Protein AF-A0A8C6VNJ4-F1 (afdb_monomer_lite)

Secondary structure (DSSP, 8-state):
---BSS-SS-GGGG--TT-GGG-HHHHHHHHHHHHHHHHHHHHHHHHHHHHHHHH-TT---S---PPTTHHHHHHHHHHHHHHHHHHHHHHHHHHTTSSS-BGGGTHHHHHHHHHHHHHHHHHHHHHHHT-GGG--

Foldseek 3Di:
DDADQAWDPDPCLPPQVVHQVPNVSSVLVVLLVVLVVLCVVLVVVVVVLVVVCVVCVPPQPPDQDDDPCNVVVVVVLVVLLVVLVVQQVQLVVVQVVDPTGHNSSNVSSVSSNVSSVSLVVSVVSCRSVVPCVPDD

Radius of gyration: 19.51 Å; chains: 1; bounding box: 45×27×60 Å

pLDDT: mean 84.68, std 11.84, range [48.06, 97.62]

Structure (mmCIF, N/CA/C/O backbone):
data_AF-A0A8C6VNJ4-F1
#
_entry.id   AF-A0A8C6VNJ4-F1
#
loop_
_atom_site.group_PDB
_atom_site.id
_atom_site.type_symbol
_atom_site.label_atom_id
_atom_site.label_alt_id
_atom_site.label_comp_id
_atom_site.label_asym_id
_atom_site.label_entity_id
_atom_site.label_seq_id
_atom_site.pdbx_PDB_ins_code
_atom_site.Cartn_x
_atom_site.Cartn_y
_atom_site.Cartn_z
_atom_site.occupancy
_atom_site.B_iso_or_equiv
_atom_site.auth_seq_id
_atom_site.auth_comp_id
_atom_site.auth_asym_id
_atom_site.auth_atom_id
_atom_site.pdbx_PDB_model_num
ATOM 1 N N . MET A 1 1 ? 25.747 0.127 -10.208 1.00 61.53 1 MET A N 1
ATOM 2 C CA . MET A 1 1 ? 24.495 0.385 -10.958 1.00 61.53 1 MET A CA 1
ATOM 3 C C . MET A 1 1 ? 23.620 1.290 -10.106 1.00 61.53 1 MET A C 1
ATOM 5 O O . MET A 1 1 ? 23.588 1.079 -8.900 1.00 61.53 1 MET A O 1
ATOM 9 N N . LYS A 1 2 ? 22.990 2.321 -10.681 1.00 77.56 2 LYS A N 1
ATOM 10 C CA . LYS A 1 2 ? 22.077 3.197 -9.929 1.00 77.56 2 LYS A CA 1
ATOM 11 C C . LYS A 1 2 ? 20.738 2.486 -9.736 1.00 77.56 2 LYS A C 1
ATOM 13 O O . LYS A 1 2 ? 20.255 1.840 -10.659 1.00 77.56 2 LYS A O 1
ATOM 18 N N . ILE A 1 3 ? 20.175 2.601 -8.539 1.00 82.88 3 ILE A N 1
ATOM 19 C CA . ILE A 1 3 ? 18.827 2.125 -8.232 1.00 82.88 3 ILE A CA 1
ATOM 20 C C . ILE A 1 3 ? 17.848 3.156 -8.803 1.00 82.88 3 ILE A C 1
ATOM 22 O O . ILE A 1 3 ? 17.943 4.335 -8.464 1.00 82.88 3 ILE A O 1
ATOM 26 N N . ALA A 1 4 ? 16.951 2.722 -9.685 1.00 88.25 4 ALA A N 1
ATOM 27 C CA . ALA A 1 4 ? 15.960 3.571 -10.337 1.00 88.25 4 ALA A CA 1
ATOM 28 C C . ALA A 1 4 ? 14.561 2.974 -10.157 1.00 88.25 4 ALA A C 1
ATOM 30 O O . ALA A 1 4 ? 14.396 1.755 -10.142 1.00 88.25 4 ALA A O 1
ATOM 31 N N . PHE A 1 5 ? 13.555 3.836 -10.005 1.00 89.69 5 PHE A N 1
ATOM 32 C CA . PHE A 1 5 ? 12.180 3.390 -9.777 1.00 89.69 5 PHE A CA 1
ATOM 33 C C . PHE A 1 5 ? 11.586 2.704 -11.019 1.00 89.69 5 PHE A C 1
ATOM 35 O O . PHE A 1 5 ? 11.099 1.581 -10.919 1.00 89.69 5 PHE A O 1
ATOM 42 N N . CYS A 1 6 ? 11.735 3.334 -12.189 1.00 89.62 6 CYS A N 1
ATOM 43 C CA . CYS A 1 6 ? 11.243 2.840 -13.480 1.00 89.62 6 CYS A CA 1
ATOM 44 C C . CYS A 1 6 ? 12.286 2.045 -14.282 1.00 89.62 6 CYS A C 1
ATOM 46 O O . CYS A 1 6 ? 12.057 1.768 -15.455 1.00 89.62 6 CYS A O 1
ATOM 48 N N . GLY A 1 7 ? 13.445 1.729 -13.695 1.00 86.44 7 GLY A N 1
ATOM 49 C CA . GLY A 1 7 ? 14.601 1.230 -14.444 1.00 86.44 7 GLY A CA 1
ATOM 50 C C . GLY A 1 7 ? 15.465 2.340 -15.052 1.00 86.44 7 GLY A C 1
ATOM 51 O O . GLY A 1 7 ? 15.137 3.525 -14.996 1.00 86.44 7 GLY A O 1
ATOM 52 N N . ASN A 1 8 ? 16.631 1.951 -15.571 1.00 84.69 8 ASN A N 1
ATOM 53 C CA . ASN A 1 8 ? 17.606 2.854 -16.210 1.00 84.69 8 ASN A CA 1
ATOM 54 C C . ASN A 1 8 ? 18.049 2.326 -17.589 1.00 84.69 8 ASN A C 1
ATOM 56 O O . ASN A 1 8 ? 19.072 2.737 -18.132 1.00 84.69 8 ASN A O 1
ATOM 60 N N . ASP A 1 9 ? 17.307 1.364 -18.118 1.00 81.19 9 ASP A N 1
ATOM 61 C CA . ASP A 1 9 ? 17.463 0.756 -19.434 1.00 81.19 9 ASP A CA 1
ATOM 62 C C . ASP A 1 9 ? 16.841 1.618 -20.539 1.00 81.19 9 ASP A C 1
ATOM 64 O O . ASP A 1 9 ? 17.393 1.700 -21.635 1.00 81.19 9 ASP A O 1
ATOM 68 N N . ASN A 1 10 ? 15.743 2.316 -20.240 1.00 78.06 10 ASN A N 1
ATOM 69 C CA . ASN A 1 10 ? 15.078 3.204 -21.183 1.00 78.06 10 ASN A CA 1
ATOM 70 C C . ASN A 1 10 ? 14.870 4.618 -20.610 1.00 78.06 10 ASN A C 1
ATOM 72 O O . ASN A 1 10 ? 14.111 4.820 -19.665 1.00 78.06 10 ASN A O 1
ATOM 76 N N . ILE A 1 11 ? 15.497 5.627 -21.229 1.00 74.69 11 ILE A N 1
ATOM 77 C CA . ILE A 1 11 ? 15.370 7.043 -20.830 1.00 74.69 11 ILE A CA 1
ATOM 78 C C . ILE A 1 11 ? 13.917 7.531 -20.981 1.00 74.69 11 ILE A C 1
ATOM 80 O O . ILE A 1 11 ? 13.472 8.399 -20.229 1.00 74.69 11 ILE A O 1
ATOM 84 N N . SER A 1 12 ? 13.142 6.944 -21.902 1.00 77.62 12 SER A N 1
ATOM 85 C CA . SER A 1 12 ? 11.741 7.320 -22.104 1.00 77.62 12 SER A CA 1
ATOM 86 C C . SER A 1 12 ? 10.802 6.812 -21.006 1.00 77.62 12 SER A C 1
ATOM 88 O O . SER A 1 12 ? 9.654 7.243 -20.978 1.00 77.62 12 SER A O 1
ATOM 90 N N . ALA A 1 13 ? 11.256 5.947 -20.088 1.00 78.31 13 ALA A N 1
ATOM 91 C CA . ALA A 1 13 ? 10.426 5.433 -18.993 1.00 78.31 13 ALA A CA 1
ATOM 92 C C . ALA A 1 13 ? 9.924 6.549 -18.058 1.00 78.31 13 ALA A C 1
ATOM 94 O O . ALA A 1 13 ? 8.844 6.442 -17.485 1.00 78.31 13 ALA A O 1
ATOM 95 N N . TYR A 1 14 ? 10.673 7.652 -17.958 1.00 83.19 14 TYR A N 1
ATOM 96 C CA . TYR A 1 14 ? 10.293 8.844 -17.194 1.00 83.19 14 TYR A CA 1
ATOM 97 C C . TYR A 1 14 ? 9.623 9.934 -18.043 1.00 83.19 14 TYR A C 1
ATOM 99 O O . TYR A 1 14 ? 9.219 10.966 -17.507 1.00 83.19 14 TYR A O 1
ATOM 107 N N . ASN A 1 15 ? 9.507 9.738 -19.360 1.00 84.56 15 ASN A N 1
ATOM 108 C CA . ASN A 1 15 ? 8.856 10.708 -20.229 1.00 84.56 15 ASN A CA 1
ATOM 109 C C . ASN A 1 15 ? 7.327 10.603 -20.092 1.00 84.56 15 ASN A C 1
ATOM 111 O O . ASN A 1 15 ? 6.753 9.513 -20.090 1.00 84.56 15 ASN A O 1
ATOM 115 N N . MET A 1 16 ? 6.670 11.756 -19.979 1.00 81.19 16 MET A N 1
ATOM 116 C CA . MET A 1 16 ? 5.221 11.889 -19.784 1.00 81.19 16 MET A CA 1
ATOM 117 C C . MET A 1 16 ? 4.532 12.572 -20.977 1.00 81.19 16 MET A C 1
ATOM 119 O O . MET A 1 16 ? 3.368 12.957 -20.874 1.00 81.19 16 MET A O 1
ATOM 123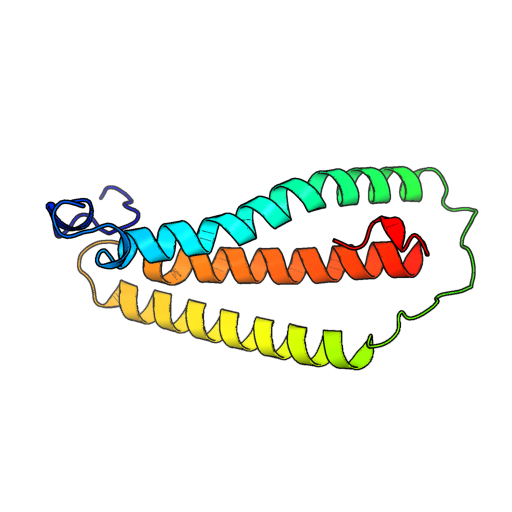 N N . SER A 1 17 ? 5.232 12.733 -22.107 1.00 81.62 17 SER A N 1
ATOM 124 C CA . SER A 1 17 ? 4.720 13.428 -23.297 1.00 81.62 17 SER A CA 1
ATOM 125 C C . SER A 1 17 ? 3.440 12.814 -23.870 1.00 81.62 17 SER A C 1
ATOM 127 O O . SER A 1 17 ? 2.593 13.543 -24.376 1.00 81.62 17 SER A O 1
ATOM 129 N N . ASP A 1 18 ? 3.265 11.497 -23.737 1.00 77.69 18 ASP A N 1
ATOM 130 C CA . ASP A 1 18 ? 2.144 10.760 -24.339 1.00 77.69 18 ASP A CA 1
ATOM 131 C C . ASP A 1 18 ? 0.928 10.621 -23.405 1.00 77.69 18 ASP A C 1
ATOM 133 O O . ASP A 1 18 ? -0.045 9.935 -23.736 1.00 77.69 18 ASP A O 1
ATOM 137 N N . GLY A 1 19 ? 0.964 11.289 -22.246 1.00 79.19 19 GLY A N 1
ATOM 138 C CA . GLY A 1 19 ? -0.112 11.324 -21.259 1.00 79.19 19 GLY A CA 1
ATOM 139 C C . GLY A 1 19 ? 0.212 10.579 -19.961 1.00 79.19 19 GLY A C 1
ATOM 140 O O . GLY A 1 19 ? 0.880 9.548 -19.944 1.00 79.19 19 GLY A O 1
ATOM 141 N N . LEU A 1 20 ? -0.320 11.104 -18.855 1.00 79.50 20 LEU A N 1
ATOM 142 C CA . LEU A 1 20 ? 0.041 10.705 -17.492 1.00 79.50 20 LEU A CA 1
ATOM 143 C C . LEU A 1 20 ? -0.358 9.257 -17.144 1.00 79.50 20 LEU A C 1
ATOM 145 O O . LEU A 1 20 ? 0.429 8.514 -16.574 1.00 79.50 20 LEU A O 1
ATOM 149 N N . VAL A 1 21 ? -1.568 8.839 -17.532 1.00 79.81 21 VAL A N 1
ATOM 150 C CA . VAL A 1 21 ? -2.121 7.499 -17.228 1.00 79.81 21 VAL A CA 1
ATOM 151 C C . VAL A 1 21 ? -1.566 6.417 -18.163 1.00 79.81 21 VAL A C 1
ATOM 153 O O . VAL A 1 21 ? -1.665 5.230 -17.878 1.00 79.81 21 VAL A O 1
ATOM 156 N N . ARG A 1 22 ? -0.963 6.812 -19.292 1.00 84.75 22 ARG A N 1
ATOM 157 C CA . ARG A 1 22 ? -0.357 5.876 -20.249 1.00 84.75 22 ARG A CA 1
ATOM 158 C C . ARG A 1 22 ? 1.027 5.400 -19.818 1.00 84.75 22 ARG A C 1
ATOM 160 O O . ARG A 1 22 ? 1.487 4.371 -20.304 1.00 84.75 22 ARG A O 1
ATOM 167 N N . ASN A 1 23 ? 1.680 6.125 -18.911 1.00 88.25 23 ASN A N 1
ATOM 168 C CA . ASN A 1 23 ? 2.951 5.710 -18.343 1.00 88.25 23 ASN A CA 1
ATOM 169 C C . ASN A 1 23 ? 2.697 4.754 -17.164 1.00 88.25 23 ASN A C 1
ATOM 171 O O . ASN A 1 23 ? 2.293 5.182 -16.083 1.00 88.25 23 ASN A O 1
ATOM 175 N N . VAL A 1 24 ? 2.940 3.459 -17.387 1.00 87.75 24 VAL A N 1
ATOM 176 C CA . VAL A 1 24 ? 2.720 2.399 -16.384 1.00 87.75 24 VAL A CA 1
ATOM 177 C C . VAL A 1 24 ? 3.524 2.668 -15.111 1.00 87.75 24 VAL A C 1
ATOM 179 O O . VAL A 1 24 ? 2.977 2.591 -14.018 1.00 87.75 24 VAL A O 1
ATOM 182 N N . CYS A 1 25 ? 4.778 3.115 -15.238 1.00 90.12 25 CYS A N 1
ATOM 183 C CA . CYS A 1 25 ? 5.596 3.422 -14.069 1.00 90.12 25 CYS A CA 1
ATOM 184 C C . CYS A 1 25 ? 5.037 4.570 -13.227 1.00 90.12 25 CYS A C 1
ATOM 186 O O . CYS A 1 25 ? 5.105 4.545 -11.997 1.00 90.12 25 CYS A O 1
ATOM 188 N N . PHE A 1 26 ? 4.449 5.576 -13.871 1.00 90.81 26 PHE A N 1
ATOM 189 C CA . PHE A 1 26 ? 3.778 6.640 -13.142 1.00 90.81 26 PHE A CA 1
ATOM 190 C C . PHE A 1 26 ? 2.519 6.139 -12.421 1.00 90.81 26 PHE A C 1
ATOM 192 O O . PHE A 1 26 ? 2.262 6.544 -11.288 1.00 90.81 26 PHE A O 1
ATOM 199 N N . LEU A 1 27 ? 1.753 5.237 -13.039 1.00 91.06 27 LEU A N 1
ATOM 200 C CA . LEU A 1 27 ? 0.583 4.630 -12.405 1.00 91.06 27 LEU A CA 1
ATOM 201 C C . LEU A 1 27 ? 0.969 3.815 -11.159 1.00 91.06 27 LEU A C 1
ATOM 203 O O . LEU A 1 27 ? 0.319 3.934 -10.122 1.00 91.06 27 LEU A O 1
ATOM 207 N N . ASP A 1 28 ? 2.073 3.075 -11.221 1.00 91.94 28 ASP A N 1
ATOM 208 C CA . ASP A 1 28 ? 2.603 2.329 -10.074 1.00 91.94 28 ASP A CA 1
ATOM 209 C C . ASP A 1 28 ? 3.101 3.262 -8.961 1.00 91.94 28 ASP A C 1
ATOM 211 O O . ASP A 1 28 ? 2.905 2.995 -7.772 1.00 91.94 28 ASP A O 1
ATOM 215 N N . ALA A 1 29 ? 3.687 4.407 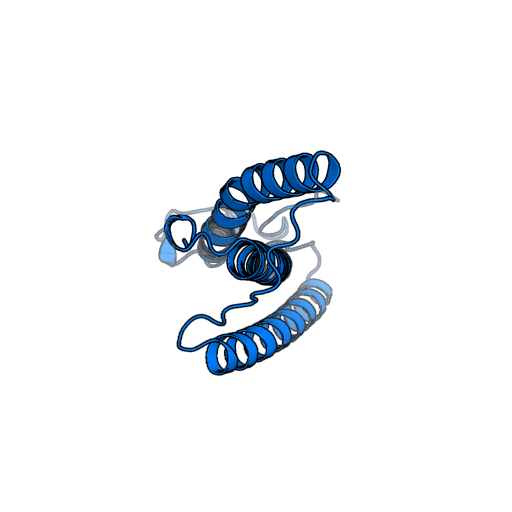-9.329 1.00 91.62 29 ALA A N 1
ATOM 216 C CA . ALA A 1 29 ? 4.029 5.453 -8.370 1.00 91.62 29 ALA A CA 1
ATOM 217 C C . ALA A 1 29 ? 2.779 6.035 -7.692 1.00 91.62 29 ALA A C 1
ATOM 219 O O . ALA A 1 29 ? 2.803 6.294 -6.490 1.00 91.62 29 ALA A O 1
ATOM 220 N N . LEU A 1 30 ? 1.678 6.214 -8.430 1.00 92.50 30 LEU A N 1
ATOM 221 C CA . LEU A 1 30 ? 0.404 6.647 -7.853 1.00 92.50 30 LEU A CA 1
ATOM 222 C C . LEU A 1 30 ? -0.190 5.595 -6.912 1.00 92.50 30 LEU A C 1
ATOM 224 O O . LEU A 1 30 ? -0.716 5.969 -5.866 1.00 92.50 30 LEU A O 1
ATOM 228 N N . ASN A 1 31 ? -0.073 4.304 -7.235 1.00 92.44 31 ASN A N 1
ATOM 229 C CA . ASN A 1 31 ? -0.560 3.220 -6.376 1.00 92.44 31 ASN A CA 1
ATOM 230 C C . ASN A 1 31 ? 0.165 3.180 -5.017 1.00 92.44 31 ASN A C 1
ATOM 232 O O . ASN A 1 31 ? -0.416 2.849 -3.988 1.00 92.44 31 ASN A O 1
ATOM 236 N N . LEU A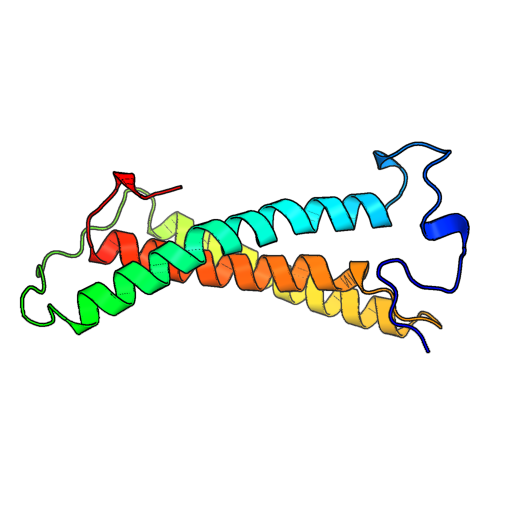 1 32 ? 1.429 3.603 -4.979 1.00 93.62 32 LEU A N 1
ATOM 237 C CA . LEU A 1 32 ? 2.197 3.708 -3.741 1.00 93.62 32 LEU A CA 1
ATOM 238 C C . LEU A 1 32 ? 1.667 4.798 -2.782 1.00 93.62 32 LEU A C 1
ATOM 240 O O . LEU A 1 32 ? 1.751 4.643 -1.560 1.00 93.62 32 LEU A O 1
ATOM 244 N N . VAL A 1 33 ? 1.114 5.896 -3.312 1.00 94.75 33 VAL A N 1
ATOM 245 C CA . VAL A 1 33 ? 0.676 7.073 -2.534 1.00 94.75 33 VAL A CA 1
ATOM 246 C C . VAL A 1 33 ? -0.325 6.740 -1.415 1.00 94.75 33 VAL A C 1
ATOM 248 O O . VAL A 1 33 ? -0.047 7.115 -0.272 1.00 94.75 33 VAL A O 1
ATOM 251 N N . PRO A 1 34 ? -1.462 6.054 -1.660 1.00 94.00 34 PRO A N 1
ATOM 252 C CA . PRO A 1 34 ? -2.441 5.772 -0.609 1.00 94.00 34 PRO A CA 1
ATOM 253 C C . PRO A 1 34 ? -1.876 4.899 0.519 1.00 94.00 34 PRO A C 1
ATOM 255 O O . PRO A 1 34 ? -2.194 5.128 1.686 1.00 94.00 34 PRO A O 1
ATOM 258 N N . HIS A 1 35 ? -1.001 3.940 0.204 1.00 94.31 35 HIS A N 1
ATOM 259 C CA . HIS A 1 35 ? -0.380 3.074 1.210 1.00 94.31 35 HIS A CA 1
ATOM 260 C C . HIS A 1 35 ? 0.559 3.856 2.127 1.00 94.31 35 HIS A C 1
ATOM 262 O O . HIS A 1 35 ? 0.486 3.736 3.350 1.00 94.31 35 HIS A O 1
ATOM 268 N N . VAL A 1 36 ? 1.401 4.709 1.542 1.00 93.75 36 VAL A N 1
ATOM 269 C CA . VAL A 1 36 ? 2.297 5.588 2.299 1.00 93.75 36 VAL A CA 1
ATOM 270 C C . VAL A 1 36 ? 1.492 6.564 3.157 1.00 93.75 36 VAL A C 1
ATOM 272 O O . VAL A 1 36 ? 1.793 6.734 4.336 1.00 93.75 36 VAL A O 1
ATOM 275 N N . PHE A 1 37 ? 0.436 7.158 2.604 1.00 93.88 37 PHE A N 1
ATOM 276 C CA . PHE A 1 37 ? -0.440 8.073 3.331 1.00 93.88 37 PHE A CA 1
ATOM 277 C C . PHE A 1 37 ? -1.103 7.410 4.549 1.00 93.88 37 PHE A C 1
ATOM 279 O O . PHE A 1 37 ? -1.064 7.965 5.648 1.00 93.88 37 PHE A O 1
ATOM 286 N N . LEU A 1 38 ? -1.640 6.194 4.385 1.00 92.06 38 LEU A N 1
ATOM 287 C CA . LEU A 1 38 ? -2.213 5.417 5.486 1.00 92.06 38 LEU A CA 1
ATOM 288 C C . LEU A 1 38 ? -1.174 5.156 6.579 1.00 92.06 38 LEU A C 1
ATOM 290 O O . LEU A 1 38 ? -1.463 5.352 7.762 1.00 92.06 38 LEU A O 1
ATOM 294 N N . LEU A 1 39 ? 0.042 4.754 6.204 1.00 91.94 39 LEU A N 1
ATOM 295 C CA . LEU A 1 39 ? 1.127 4.532 7.159 1.00 91.94 39 LEU A CA 1
ATOM 296 C C . LEU A 1 39 ? 1.463 5.812 7.929 1.00 91.94 39 LEU A C 1
ATOM 298 O O . LEU A 1 39 ? 1.530 5.783 9.155 1.00 91.94 39 LEU A O 1
ATOM 302 N N . PHE A 1 40 ? 1.592 6.950 7.247 1.00 93.06 40 PHE A N 1
ATOM 303 C CA . PHE A 1 40 ? 1.903 8.225 7.899 1.00 93.06 40 PHE A CA 1
ATOM 304 C C . PHE A 1 40 ? 0.838 8.678 8.899 1.00 93.06 40 PHE A C 1
ATOM 306 O O . PHE A 1 40 ? 1.187 9.272 9.917 1.00 93.06 40 PHE A O 1
ATOM 313 N N . ILE A 1 41 ? -0.442 8.400 8.646 1.00 91.50 41 ILE A N 1
ATOM 314 C CA . ILE A 1 41 ? -1.523 8.772 9.568 1.00 91.50 41 ILE A CA 1
ATOM 315 C C . ILE A 1 41 ? -1.636 7.788 10.732 1.00 91.50 41 ILE A C 1
ATOM 317 O O . ILE A 1 41 ? -1.830 8.194 11.878 1.00 91.50 41 ILE A O 1
ATOM 321 N N . THR A 1 42 ? -1.514 6.490 10.462 1.00 89.25 42 THR A N 1
ATOM 322 C CA . THR A 1 42 ? -1.703 5.447 11.481 1.00 89.25 42 THR A CA 1
ATOM 323 C C . THR A 1 42 ? -0.519 5.339 12.440 1.00 89.25 42 THR A C 1
ATOM 325 O O . THR A 1 42 ? -0.717 5.041 13.618 1.00 89.25 42 THR A O 1
ATOM 328 N N . PHE A 1 43 ? 0.704 5.628 11.984 1.00 88.50 43 PHE A N 1
ATOM 329 C CA . PHE A 1 43 ? 1.918 5.468 12.785 1.00 88.50 43 PHE A CA 1
ATOM 330 C C . PHE A 1 43 ? 1.929 6.359 14.044 1.00 88.50 43 PHE A C 1
ATOM 332 O O . PHE A 1 43 ? 2.066 5.809 15.137 1.00 88.50 43 PHE A O 1
ATOM 339 N N . PRO A 1 44 ? 1.677 7.685 13.986 1.00 87.88 44 PRO A N 1
ATOM 340 C CA . PRO A 1 44 ? 1.580 8.510 15.194 1.00 87.88 44 PRO A CA 1
ATOM 341 C C . PRO A 1 44 ? 0.506 8.020 16.173 1.00 87.88 44 PRO A C 1
ATOM 343 O O . PRO A 1 44 ? 0.725 8.024 17.383 1.00 87.88 44 PRO A O 1
ATOM 346 N N . ILE A 1 45 ? -0.638 7.555 15.661 1.00 85.62 45 ILE A N 1
ATOM 347 C CA . ILE A 1 45 ? -1.751 7.081 16.491 1.00 85.62 45 ILE A CA 1
ATOM 348 C C . ILE A 1 45 ? -1.362 5.809 17.249 1.00 85.62 45 ILE A C 1
ATOM 350 O O . ILE A 1 45 ? -1.608 5.710 18.451 1.00 85.62 45 ILE A O 1
ATOM 354 N N . LEU A 1 46 ? -0.715 4.858 16.571 1.00 85.62 46 LEU A N 1
ATOM 355 C CA . LEU A 1 46 ? -0.223 3.627 17.189 1.00 85.62 46 LEU A CA 1
ATOM 356 C C . LEU A 1 46 ? 0.832 3.913 18.264 1.00 85.62 46 LEU A C 1
ATOM 358 O O . LEU A 1 46 ? 0.778 3.317 19.337 1.00 85.62 46 LEU A O 1
ATOM 362 N N . PHE A 1 47 ? 1.746 4.860 18.027 1.00 84.75 47 PHE A N 1
ATOM 363 C CA . PHE A 1 47 ? 2.756 5.248 19.018 1.00 84.75 47 PHE A CA 1
ATOM 364 C C . PHE A 1 47 ? 2.143 5.911 20.258 1.00 84.75 47 PHE A C 1
ATOM 366 O O . PHE A 1 47 ? 2.524 5.580 21.383 1.00 84.75 47 PHE A O 1
ATOM 373 N N . ILE A 1 48 ? 1.162 6.801 20.077 1.00 81.44 48 ILE A N 1
ATOM 374 C CA . ILE A 1 48 ? 0.438 7.429 21.194 1.00 81.44 48 ILE A CA 1
ATOM 375 C C . ILE A 1 48 ? -0.361 6.379 21.976 1.00 81.44 48 ILE A C 1
ATOM 377 O O . ILE A 1 48 ? -0.328 6.370 23.210 1.00 81.44 48 ILE A O 1
ATOM 381 N N . GLY A 1 49 ? -1.060 5.486 21.269 1.00 73.88 49 GLY A N 1
ATOM 382 C CA . GLY A 1 49 ? -1.825 4.394 21.865 1.00 73.88 49 GLY A CA 1
ATOM 383 C C . GLY A 1 49 ? -0.939 3.461 22.688 1.00 73.88 49 GLY A C 1
ATOM 384 O O . GLY A 1 49 ? -1.249 3.179 23.845 1.00 73.88 49 GLY A O 1
ATOM 385 N N . TRP A 1 50 ? 0.215 3.067 22.145 1.00 73.44 50 TRP A N 1
ATOM 386 C CA . TRP A 1 50 ? 1.164 2.195 22.832 1.00 73.44 50 TRP A CA 1
ATOM 387 C C . TRP A 1 50 ? 1.786 2.855 24.074 1.00 73.44 50 TRP A C 1
ATOM 389 O O . TRP A 1 50 ? 1.782 2.257 25.152 1.00 73.44 50 TRP A O 1
ATOM 399 N N . GLY A 1 51 ? 2.236 4.114 23.974 1.00 69.62 51 GLY A N 1
ATOM 400 C CA . GLY A 1 51 ? 2.783 4.857 25.119 1.00 69.62 51 GLY A CA 1
ATOM 401 C C . GLY A 1 51 ? 1.753 5.115 26.229 1.00 69.62 51 GLY A C 1
ATOM 402 O O . GLY A 1 51 ? 2.076 5.090 27.420 1.00 69.62 51 GLY A O 1
ATOM 403 N N . SER A 1 52 ? 0.483 5.293 25.858 1.00 64.38 52 SER A N 1
ATOM 404 C CA . SER A 1 52 ? -0.617 5.482 26.812 1.00 64.38 52 SER A CA 1
ATOM 405 C C . SER A 1 52 ? -1.004 4.182 27.524 1.00 64.38 52 SER A C 1
ATOM 407 O O . SER A 1 52 ? -1.263 4.201 28.725 1.00 64.38 52 SER A O 1
ATOM 409 N N . GLN A 1 53 ? -0.990 3.042 26.824 1.00 62.16 53 GLN A N 1
ATOM 410 C CA . GLN A 1 53 ? -1.221 1.726 27.433 1.00 62.16 53 GLN A CA 1
ATOM 411 C C . GLN A 1 53 ? -0.077 1.337 28.379 1.00 62.16 53 GLN A C 1
ATOM 413 O O . GLN A 1 53 ? -0.328 0.852 29.480 1.00 62.16 53 GLN A O 1
ATOM 418 N N . SER A 1 54 ? 1.174 1.651 28.017 1.00 59.03 54 SER A N 1
ATOM 419 C CA . SER A 1 54 ? 2.342 1.402 28.873 1.00 59.03 54 SER A CA 1
ATOM 420 C C . SER A 1 54 ? 2.319 2.180 30.197 1.00 59.03 54 SER A C 1
ATOM 422 O O . SER A 1 54 ? 2.968 1.755 31.150 1.00 59.03 54 SER A O 1
ATOM 424 N N . SER A 1 55 ? 1.597 3.304 30.279 1.00 59.19 55 SER A N 1
ATOM 425 C CA . SER A 1 55 ? 1.486 4.125 31.497 1.00 59.19 55 SER A CA 1
ATOM 426 C C . SER A 1 55 ? 0.216 3.864 32.320 1.00 59.19 55 SER A C 1
ATOM 428 O O . SER A 1 55 ? 0.153 4.278 33.476 1.00 59.19 55 SER A O 1
ATOM 430 N N . LYS A 1 56 ? -0.789 3.163 31.768 1.00 54.84 56 LYS A N 1
ATOM 431 C CA . LYS A 1 56 ? -2.107 2.932 32.400 1.00 54.84 56 LYS A CA 1
ATOM 432 C C . LYS A 1 56 ? -2.538 1.457 32.438 1.00 54.84 56 LYS A C 1
ATOM 434 O O . LYS A 1 56 ? -3.728 1.158 32.361 1.00 54.84 56 LYS A O 1
ATOM 439 N N . VAL A 1 57 ? -1.586 0.545 32.645 1.00 52.38 57 VAL A N 1
ATOM 440 C CA . VAL A 1 57 ? -1.760 -0.929 32.711 1.00 52.38 57 VAL A CA 1
ATOM 441 C C . VAL A 1 57 ? -2.878 -1.426 33.658 1.00 52.38 57 VAL A C 1
ATOM 443 O O . VAL A 1 57 ? -3.292 -2.576 33.564 1.00 52.38 57 VAL A O 1
ATOM 446 N N . GLN A 1 58 ? -3.416 -0.589 34.552 1.00 48.06 58 GLN A N 1
ATOM 447 C CA . GLN A 1 58 ? -4.432 -0.993 35.534 1.00 48.06 58 GLN A CA 1
ATOM 448 C C . GLN A 1 58 ? -5.900 -0.784 35.120 1.00 48.06 58 GLN A C 1
ATOM 450 O O . GLN A 1 58 ? -6.779 -1.240 35.847 1.00 48.06 58 GLN A O 1
ATOM 455 N N . ILE A 1 59 ? -6.207 -0.148 33.983 1.00 50.22 59 ILE A N 1
ATOM 456 C CA . ILE A 1 59 ? -7.601 0.007 33.517 1.00 50.22 59 ILE A CA 1
ATOM 457 C C . ILE A 1 59 ? -7.809 -0.840 32.261 1.00 50.22 59 ILE A C 1
ATOM 459 O O . ILE A 1 59 ? -8.006 -0.339 31.156 1.00 50.22 59 ILE A O 1
ATOM 463 N N . HIS A 1 60 ? -7.744 -2.158 32.437 1.00 52.28 60 HIS A N 1
ATOM 464 C CA . HIS A 1 60 ? -8.181 -3.095 31.412 1.00 52.28 60 HIS A CA 1
ATOM 465 C C . HIS A 1 60 ? -9.714 -3.118 31.444 1.00 52.28 60 HIS A C 1
ATOM 467 O O . HIS A 1 60 ? -10.324 -3.774 32.289 1.00 52.28 60 HIS A O 1
ATOM 473 N N . HIS A 1 61 ? -10.369 -2.357 30.566 1.00 55.91 61 HIS A N 1
ATOM 474 C CA . HIS A 1 61 ? -11.800 -2.552 30.355 1.00 55.91 61 HIS A CA 1
ATOM 475 C C . HIS A 1 61 ? -11.995 -3.975 29.815 1.00 55.91 61 HIS A C 1
ATOM 477 O O . HIS A 1 61 ? -11.499 -4.316 28.746 1.00 55.91 61 HIS A O 1
ATOM 483 N N . ASN A 1 62 ? -12.674 -4.818 30.594 1.00 55.22 62 ASN A N 1
ATOM 484 C CA . ASN A 1 62 ? -12.830 -6.258 30.361 1.00 55.22 62 ASN A CA 1
ATOM 485 C C . ASN A 1 62 ? -13.864 -6.589 29.263 1.00 55.22 62 ASN A C 1
ATOM 487 O O . ASN A 1 62 ? -14.396 -7.694 29.200 1.00 55.22 62 ASN A O 1
ATOM 491 N N . THR A 1 63 ? -14.218 -5.610 28.433 1.00 61.34 63 THR A N 1
ATOM 492 C CA . THR A 1 63 ? -15.273 -5.724 27.425 1.00 61.34 63 THR A CA 1
ATOM 493 C C . THR A 1 63 ? -14.678 -5.446 26.054 1.00 61.34 63 THR A C 1
ATOM 495 O O . THR A 1 63 ? -14.570 -4.294 25.631 1.00 61.34 63 THR A O 1
ATOM 498 N N . TRP A 1 64 ? -14.269 -6.515 25.374 1.00 68.75 64 TRP A N 1
ATOM 499 C CA . TRP A 1 64 ? -13.904 -6.480 23.962 1.00 68.75 64 TRP A CA 1
ATOM 500 C C . TRP A 1 64 ? -15.191 -6.522 23.142 1.00 68.75 64 TRP A C 1
ATOM 502 O O . TRP A 1 64 ? -15.961 -7.478 23.249 1.00 68.75 64 TRP A O 1
ATOM 512 N N . LEU A 1 65 ? -15.462 -5.465 22.379 1.00 76.12 65 LEU A N 1
ATOM 513 C CA . LEU A 1 65 ? -16.681 -5.367 21.590 1.00 76.12 65 LEU A CA 1
ATOM 514 C C . LEU A 1 65 ? -16.324 -5.368 20.110 1.00 76.12 65 LEU A C 1
ATOM 516 O O . LEU A 1 65 ? -15.696 -4.439 19.607 1.00 76.12 65 LEU A O 1
ATOM 520 N N . HIS A 1 66 ? -16.733 -6.427 19.414 1.00 80.75 66 HIS A N 1
ATOM 521 C CA . HIS A 1 66 ? -16.511 -6.527 17.982 1.00 80.75 66 HIS A CA 1
ATOM 522 C C . HIS A 1 66 ? -17.419 -5.575 17.213 1.00 80.75 66 HIS A C 1
ATOM 524 O O . HIS A 1 66 ? -18.639 -5.577 17.395 1.00 80.75 66 HIS A O 1
ATOM 530 N N . PHE A 1 67 ? -16.835 -4.792 16.307 1.00 82.69 67 PHE A N 1
ATOM 531 C CA . PHE A 1 67 ? -17.626 -3.976 15.392 1.00 82.69 67 PHE A CA 1
ATOM 532 C C . PHE A 1 67 ? -18.428 -4.859 14.419 1.00 82.69 67 PHE A C 1
ATOM 534 O O . PHE A 1 67 ? -17.999 -5.969 14.073 1.00 82.69 67 PHE A O 1
ATOM 541 N N . PRO A 1 68 ? -19.593 -4.387 13.937 1.00 86.75 68 PRO A N 1
ATOM 542 C CA . PRO A 1 68 ? -20.349 -5.109 12.919 1.00 86.75 68 PRO A CA 1
ATOM 543 C C . PRO A 1 68 ? -19.472 -5.360 11.682 1.00 86.75 68 PRO A C 1
ATOM 545 O O . PRO A 1 68 ? -18.783 -4.464 11.204 1.00 86.75 68 PRO A O 1
ATOM 548 N N . GLY A 1 69 ? -19.481 -6.593 11.169 1.00 88.75 69 GLY A N 1
ATOM 549 C CA . GLY A 1 69 ? -18.662 -6.985 10.014 1.00 88.75 69 GLY A CA 1
ATOM 550 C C . GLY A 1 69 ? -17.226 -7.427 10.334 1.00 88.75 69 GLY A C 1
ATOM 551 O O . GLY A 1 69 ? -16.472 -7.692 9.398 1.00 88.75 69 GLY A O 1
ATOM 552 N N . HIS A 1 70 ? -16.854 -7.579 11.614 1.00 88.50 70 HIS A N 1
ATOM 553 C CA . HIS A 1 70 ? -15.521 -8.030 12.048 1.00 88.50 70 HIS A CA 1
ATOM 554 C C . HIS A 1 70 ? -15.009 -9.264 11.279 1.00 88.50 70 HIS A C 1
ATOM 556 O O . HIS A 1 70 ? -13.931 -9.230 10.690 1.00 88.50 70 HIS A O 1
ATOM 562 N N . ASN A 1 71 ? -15.806 -10.336 11.209 1.00 89.81 71 ASN A N 1
ATOM 563 C CA . ASN A 1 71 ? -15.399 -11.585 10.550 1.00 89.81 71 ASN A CA 1
ATOM 564 C C . ASN A 1 71 ? -15.148 -11.410 9.044 1.00 89.81 71 ASN A C 1
ATOM 566 O O . ASN A 1 71 ? -14.157 -11.912 8.519 1.00 89.81 71 ASN A O 1
ATOM 570 N N . LEU A 1 72 ? -16.019 -10.665 8.352 1.00 92.38 72 LEU A N 1
ATOM 571 C CA . LEU A 1 72 ? -15.866 -10.403 6.920 1.00 92.38 72 LEU A CA 1
ATOM 572 C C . LEU A 1 72 ? -14.594 -9.594 6.646 1.00 92.38 72 LEU A C 1
ATOM 574 O O . LEU A 1 72 ? -13.851 -9.916 5.720 1.00 92.38 72 LEU A O 1
ATOM 578 N N . ARG A 1 73 ? -14.311 -8.586 7.482 1.00 91.75 73 ARG A N 1
ATOM 579 C CA . ARG A 1 73 ? -13.090 -7.780 7.380 1.00 91.75 73 ARG A CA 1
ATOM 580 C C . ARG A 1 73 ? -11.842 -8.656 7.441 1.00 91.75 73 ARG A C 1
ATOM 582 O O . ARG A 1 73 ? -10.961 -8.486 6.603 1.00 91.75 73 ARG A O 1
ATOM 589 N N . TRP A 1 74 ? -11.758 -9.591 8.384 1.00 91.44 74 TRP A N 1
ATOM 590 C CA . TRP A 1 74 ? -10.598 -10.482 8.487 1.00 91.44 74 TRP A CA 1
ATOM 591 C C . TRP A 1 74 ? -10.436 -11.372 7.262 1.00 91.44 74 TRP A C 1
ATOM 593 O O . TRP A 1 74 ? -9.337 -11.445 6.723 1.00 91.44 74 TRP A O 1
ATOM 603 N N . ILE A 1 75 ? -11.520 -11.981 6.771 1.00 94.44 75 ILE A N 1
ATOM 604 C CA . ILE A 1 75 ? -11.476 -12.819 5.562 1.00 94.44 75 ILE A CA 1
ATOM 605 C C . ILE A 1 75 ? -10.944 -12.014 4.367 1.00 94.44 75 ILE A C 1
ATOM 607 O O . ILE A 1 75 ? -10.024 -12.463 3.678 1.00 94.44 75 ILE A O 1
ATOM 611 N N . LEU A 1 76 ? -11.472 -10.804 4.151 1.00 93.75 76 LEU A N 1
ATOM 612 C CA . LEU A 1 76 ? -11.015 -9.917 3.079 1.00 93.75 76 LEU A CA 1
ATOM 613 C C . LEU A 1 76 ? -9.555 -9.505 3.269 1.00 93.75 76 LEU A C 1
ATOM 615 O O . LEU A 1 76 ? -8.789 -9.516 2.311 1.00 93.75 76 LEU A O 1
ATOM 619 N N . THR A 1 77 ? -9.148 -9.193 4.499 1.00 93.56 77 THR A N 1
ATOM 620 C CA . THR A 1 77 ? -7.778 -8.751 4.783 1.00 93.56 77 THR A CA 1
ATOM 621 C C . THR A 1 77 ? -6.768 -9.884 4.598 1.00 93.56 77 THR A C 1
ATOM 623 O O . THR A 1 77 ? -5.713 -9.660 4.016 1.00 93.56 77 THR A O 1
ATOM 626 N N . PHE A 1 78 ? -7.083 -11.115 5.010 1.00 93.62 78 PHE A N 1
ATOM 627 C CA . PHE A 1 78 ? -6.217 -12.273 4.760 1.00 93.62 78 PHE A CA 1
ATOM 628 C C . PHE A 1 78 ? -6.113 -12.605 3.274 1.00 93.62 78 PHE A C 1
ATOM 630 O O . PHE A 1 78 ? -5.021 -12.889 2.785 1.00 93.62 78 PHE A O 1
ATOM 637 N N . THR A 1 79 ? -7.227 -12.512 2.547 1.00 96.06 79 THR A N 1
ATOM 638 C CA . THR A 1 79 ? -7.227 -12.674 1.088 1.00 96.06 79 THR A CA 1
ATOM 639 C C . THR A 1 79 ? -6.358 -11.601 0.431 1.00 96.06 79 THR A C 1
ATOM 641 O O . THR A 1 79 ? -5.530 -11.913 -0.419 1.00 96.06 79 THR A O 1
ATOM 644 N N . LEU A 1 80 ? -6.480 -10.346 0.874 1.00 94.81 80 LEU A N 1
ATOM 645 C CA . LEU A 1 80 ? -5.678 -9.232 0.377 1.00 94.81 80 LEU A CA 1
ATOM 646 C C . LEU A 1 80 ? -4.184 -9.423 0.670 1.00 94.81 80 LEU A C 1
ATOM 648 O O . LEU A 1 80 ? -3.365 -9.187 -0.213 1.00 94.81 80 LEU A O 1
ATOM 652 N N . LEU A 1 81 ? -3.815 -9.873 1.874 1.00 95.75 81 LEU A N 1
ATOM 653 C CA . LEU A 1 81 ? -2.424 -10.186 2.220 1.00 95.75 81 LEU A CA 1
ATOM 654 C C . LEU A 1 81 ? -1.859 -11.294 1.329 1.00 95.75 81 LEU A C 1
ATOM 656 O O . LEU A 1 81 ? -0.719 -11.193 0.886 1.00 95.75 81 LEU A O 1
ATOM 660 N N . PHE A 1 82 ? -2.654 -12.328 1.044 1.00 96.50 82 PHE A N 1
ATOM 661 C CA . PHE A 1 82 ? -2.251 -13.397 0.136 1.00 96.50 82 PHE A CA 1
ATOM 662 C C . PHE A 1 82 ? -1.986 -12.867 -1.279 1.00 96.50 82 PHE A C 1
ATOM 664 O O . PHE A 1 82 ? -0.928 -13.144 -1.839 1.00 96.50 82 PHE A O 1
ATOM 671 N N . VAL A 1 83 ? -2.893 -12.047 -1.821 1.00 97.06 83 VAL A N 1
ATOM 672 C CA . VAL A 1 83 ? -2.716 -11.420 -3.142 1.00 97.06 83 VAL A CA 1
ATOM 673 C C . VAL A 1 83 ? -1.456 -10.552 -3.181 1.00 97.06 83 VAL A C 1
ATOM 675 O O . VAL A 1 83 ? -0.663 -10.699 -4.104 1.00 97.06 83 VAL A O 1
ATOM 678 N N . HIS A 1 84 ? -1.194 -9.742 -2.151 1.00 96.25 84 HIS A N 1
ATOM 679 C CA . HIS A 1 84 ? 0.037 -8.945 -2.087 1.00 96.25 84 HIS A CA 1
ATOM 680 C C . HIS A 1 84 ? 1.300 -9.814 -2.086 1.00 96.25 84 HIS A C 1
ATOM 682 O O . HIS A 1 84 ? 2.283 -9.462 -2.729 1.00 96.25 84 HIS A O 1
ATOM 688 N N . VAL A 1 85 ? 1.305 -10.957 -1.391 1.00 97.19 85 VAL A N 1
ATOM 689 C CA . VAL A 1 85 ? 2.446 -11.889 -1.442 1.00 97.19 85 VAL A CA 1
ATOM 690 C C . VAL A 1 85 ? 2.645 -12.416 -2.863 1.00 97.19 85 VAL A C 1
ATOM 692 O O . VAL A 1 85 ? 3.781 -12.464 -3.336 1.00 97.19 85 VAL A O 1
ATOM 695 N N . CYS A 1 86 ? 1.563 -12.758 -3.567 1.00 97.62 86 CYS A N 1
ATOM 696 C CA . CYS A 1 86 ? 1.633 -13.163 -4.969 1.00 97.62 86 CYS A CA 1
ATOM 697 C C . CYS A 1 86 ? 2.194 -12.050 -5.868 1.00 97.62 86 CYS A C 1
ATOM 699 O O . CYS A 1 86 ? 3.097 -12.327 -6.653 1.00 97.62 86 CYS A O 1
ATOM 701 N N . GLU A 1 87 ? 1.730 -10.808 -5.716 1.00 96.25 87 GLU A N 1
ATOM 702 C CA . GLU A 1 87 ? 2.223 -9.646 -6.474 1.00 96.25 87 GLU A CA 1
ATOM 703 C C . GLU A 1 87 ? 3.704 -9.363 -6.195 1.00 96.25 87 GLU A C 1
ATOM 705 O O . GLU A 1 87 ? 4.473 -9.089 -7.111 1.00 96.25 87 GLU A O 1
ATOM 710 N N . ILE A 1 88 ? 4.144 -9.493 -4.940 1.00 96.19 88 ILE A N 1
ATOM 711 C CA . ILE A 1 88 ? 5.562 -9.371 -4.579 1.00 96.19 88 ILE A CA 1
ATOM 712 C C . ILE A 1 88 ? 6.379 -10.444 -5.309 1.00 96.19 88 ILE A C 1
ATOM 714 O O . ILE A 1 88 ? 7.413 -10.135 -5.906 1.00 96.19 88 ILE A O 1
ATOM 718 N N . CYS A 1 89 ? 5.925 -11.701 -5.290 1.00 96.69 89 CYS A N 1
ATOM 719 C CA . CYS A 1 89 ? 6.585 -12.788 -6.011 1.00 96.69 89 CYS A CA 1
ATOM 720 C C . CYS A 1 89 ? 6.632 -12.528 -7.523 1.00 96.69 89 CYS A C 1
ATOM 722 O O . CYS A 1 89 ? 7.689 -12.701 -8.133 1.00 96.69 89 CYS A O 1
ATOM 724 N N . GLU A 1 90 ? 5.526 -12.085 -8.121 1.00 95.81 90 GLU A N 1
ATOM 725 C CA . GLU A 1 90 ? 5.454 -11.716 -9.537 1.00 95.81 90 GLU A CA 1
ATOM 726 C C . GLU A 1 90 ? 6.426 -10.580 -9.873 1.00 95.81 90 GLU A C 1
ATOM 728 O O . GLU A 1 90 ? 7.174 -10.678 -10.849 1.00 95.81 90 GLU A O 1
ATOM 733 N N . GLY A 1 91 ? 6.481 -9.543 -9.036 1.00 94.31 91 GLY A N 1
ATOM 734 C CA . GLY A 1 91 ? 7.371 -8.402 -9.203 1.00 94.31 91 GLY A CA 1
ATOM 735 C C . GLY A 1 91 ? 8.848 -8.794 -9.157 1.00 94.31 91 GLY A C 1
ATOM 736 O O . GLY A 1 91 ? 9.623 -8.373 -10.015 1.00 94.31 91 GLY A O 1
ATOM 737 N N . PHE A 1 92 ? 9.242 -9.665 -8.220 1.00 94.12 92 PHE A N 1
ATOM 738 C CA . PHE A 1 92 ? 10.614 -10.184 -8.145 1.00 94.12 92 PHE A CA 1
ATOM 739 C C . PHE A 1 92 ? 10.982 -11.066 -9.342 1.00 94.12 92 PHE A C 1
ATOM 741 O O . PHE A 1 92 ? 12.072 -10.923 -9.904 1.00 94.12 92 PHE A O 1
ATOM 748 N N . VAL A 1 93 ? 10.094 -11.982 -9.741 1.00 95.69 93 VAL A N 1
ATOM 749 C CA . VAL A 1 93 ? 10.329 -12.851 -10.904 1.00 95.69 93 VAL A CA 1
ATOM 750 C C . VAL A 1 93 ? 10.429 -12.014 -12.178 1.00 95.69 93 VAL A C 1
ATOM 752 O O . VAL A 1 93 ? 11.295 -12.276 -13.014 1.00 95.69 93 VAL A O 1
ATOM 755 N N . SE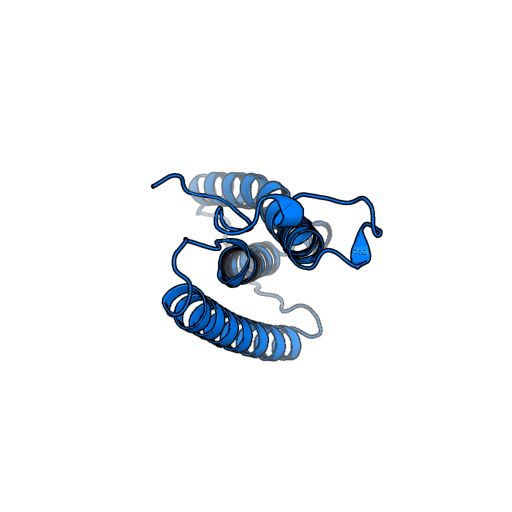R A 1 94 ? 9.606 -10.977 -12.309 1.00 92.81 94 SER A N 1
ATOM 756 C CA . SER A 1 94 ? 9.632 -10.063 -13.450 1.00 92.81 94 SER A CA 1
ATOM 757 C C . SER A 1 94 ? 10.915 -9.233 -13.485 1.00 92.81 94 SER A C 1
ATOM 759 O O . SER A 1 94 ? 11.592 -9.243 -14.509 1.00 92.81 94 SER A O 1
ATOM 761 N N . ASP A 1 95 ? 11.313 -8.608 -12.369 1.00 91.12 95 ASP A N 1
ATOM 762 C CA . ASP A 1 95 ? 12.565 -7.837 -12.247 1.00 91.12 95 ASP A CA 1
ATOM 763 C C . ASP A 1 95 ? 13.799 -8.684 -12.598 1.00 91.12 95 ASP A C 1
ATOM 765 O O . ASP A 1 95 ? 14.712 -8.209 -13.267 1.00 91.12 95 ASP A O 1
ATOM 769 N N . SER A 1 96 ? 13.802 -9.975 -12.239 1.00 90.69 96 SER A N 1
ATOM 770 C CA . SER A 1 96 ? 14.925 -10.881 -12.530 1.00 90.69 96 SER A CA 1
ATOM 771 C C . SER A 1 96 ? 15.203 -11.104 -14.023 1.00 90.69 96 SER A C 1
ATOM 773 O O . SER A 1 96 ? 16.296 -11.546 -14.380 1.00 90.69 96 SER A O 1
ATOM 775 N N . ARG A 1 97 ? 14.232 -10.813 -14.901 1.00 90.12 97 ARG A N 1
ATOM 776 C CA . ARG A 1 97 ? 14.373 -10.951 -16.359 1.00 90.12 97 ARG A CA 1
ATOM 777 C C . ARG A 1 97 ? 14.925 -9.697 -17.036 1.00 90.12 97 ARG A C 1
ATOM 779 O O . ARG A 1 97 ? 15.285 -9.771 -18.210 1.00 90.12 97 ARG A O 1
ATOM 786 N N . TRP A 1 98 ? 14.993 -8.570 -16.330 1.00 85.81 98 TRP A N 1
ATOM 787 C CA . TRP A 1 98 ? 15.455 -7.296 -16.877 1.00 85.81 98 TRP A CA 1
ATOM 788 C C . TRP A 1 98 ? 16.940 -7.035 -16.565 1.00 85.81 98 TRP A C 1
ATOM 790 O O . TRP A 1 98 ? 17.470 -7.519 -15.565 1.00 85.81 98 TRP A O 1
ATOM 800 N N . PRO A 1 99 ? 17.650 -6.268 -17.418 1.00 84.38 99 PRO A N 1
ATOM 801 C CA . PRO A 1 99 ? 19.069 -5.961 -17.220 1.00 84.38 99 PRO A CA 1
ATOM 802 C C . PRO A 1 99 ? 19.314 -4.904 -16.131 1.00 84.38 99 PRO A C 1
ATOM 804 O O . PRO A 1 99 ? 20.407 -4.837 -15.565 1.00 84.38 99 PRO A O 1
ATOM 807 N N . THR A 1 100 ? 18.322 -4.058 -15.845 1.00 86.62 100 THR A N 1
ATOM 808 C CA . THR A 1 100 ? 18.355 -3.079 -14.751 1.00 86.62 100 THR A CA 1
ATOM 809 C C . THR A 1 100 ? 17.322 -3.429 -13.690 1.00 86.62 100 THR A C 1
ATOM 811 O O . THR A 1 100 ? 16.456 -4.256 -13.927 1.00 86.62 100 THR A O 1
ATOM 814 N N . ARG A 1 101 ? 17.421 -2.798 -12.516 1.00 87.69 101 ARG A N 1
ATOM 815 C CA . ARG A 1 101 ? 16.425 -2.946 -11.449 1.00 87.69 101 ARG A CA 1
ATOM 816 C C . ARG A 1 101 ? 15.251 -2.002 -11.679 1.00 87.69 101 ARG A C 1
ATOM 818 O O . ARG A 1 101 ? 15.468 -0.799 -11.824 1.00 87.69 101 ARG A O 1
ATOM 825 N N . HIS A 1 102 ? 14.042 -2.537 -11.612 1.00 90.94 102 HIS A N 1
ATOM 826 C CA . HIS A 1 102 ? 12.771 -1.862 -11.847 1.00 90.94 102 HIS A CA 1
ATOM 827 C C . HIS A 1 102 ? 11.896 -1.943 -10.590 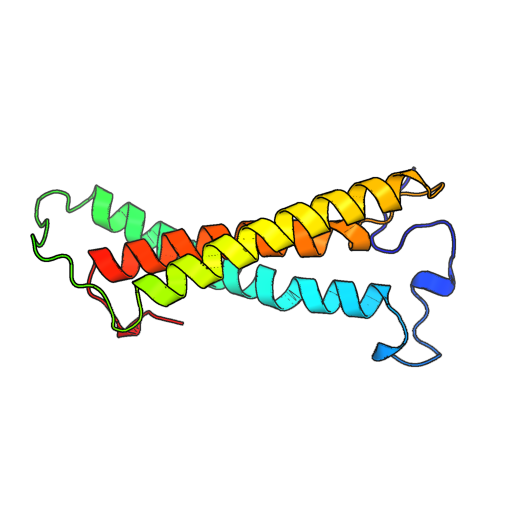1.00 90.94 102 HIS A C 1
ATOM 829 O O . HIS A 1 102 ? 10.934 -2.706 -10.523 1.00 90.94 102 HIS A O 1
ATOM 835 N N . LEU A 1 103 ? 12.208 -1.122 -9.582 1.00 91.56 103 LEU A N 1
ATOM 836 C CA . LEU A 1 103 ? 11.548 -1.151 -8.262 1.00 91.56 103 LEU A CA 1
ATOM 837 C C . LEU A 1 103 ? 10.018 -1.057 -8.313 1.00 91.56 103 LEU A C 1
ATOM 839 O O . LEU A 1 103 ? 9.358 -1.630 -7.449 1.00 91.56 103 LEU A O 1
ATOM 843 N N . HIS A 1 104 ? 9.454 -0.342 -9.291 1.00 92.56 104 HIS A N 1
ATOM 844 C CA . HIS A 1 104 ? 8.003 -0.185 -9.432 1.00 92.56 104 HIS A CA 1
ATOM 845 C C . HIS A 1 104 ? 7.231 -1.514 -9.521 1.00 92.56 104 HIS A C 1
ATOM 847 O O . HIS A 1 104 ? 6.067 -1.546 -9.145 1.00 92.56 104 HIS A O 1
ATOM 853 N N . LEU A 1 105 ? 7.888 -2.617 -9.910 1.00 92.50 105 LEU A N 1
ATOM 854 C CA . LEU A 1 105 ? 7.257 -3.932 -10.061 1.00 92.50 105 LEU A CA 1
ATOM 855 C C . LEU A 1 105 ? 6.896 -4.595 -8.729 1.00 92.50 105 LEU A C 1
ATOM 857 O O . LEU A 1 105 ? 6.011 -5.439 -8.690 1.00 92.50 105 LEU A O 1
ATOM 861 N N . PHE A 1 106 ? 7.601 -4.270 -7.644 1.00 93.00 106 PHE A N 1
ATOM 862 C CA . PHE A 1 106 ? 7.397 -4.929 -6.348 1.00 93.00 106 PHE A CA 1
ATOM 863 C C . PHE A 1 106 ? 7.265 -3.948 -5.183 1.00 93.00 106 PHE A C 1
ATOM 865 O O . PHE A 1 106 ? 6.672 -4.290 -4.163 1.00 93.00 106 PHE A O 1
ATOM 872 N N . LEU A 1 107 ? 7.790 -2.723 -5.297 1.00 93.75 107 LEU A N 1
ATOM 873 C CA . LEU A 1 107 ? 7.753 -1.748 -4.208 1.00 93.75 107 LEU A CA 1
ATOM 874 C C . LEU A 1 107 ? 6.320 -1.339 -3.813 1.00 93.75 107 LEU A C 1
ATOM 876 O O . LEU A 1 107 ? 6.053 -1.318 -2.610 1.00 93.75 107 LEU A O 1
ATOM 880 N N . PRO A 1 108 ? 5.382 -1.065 -4.747 1.00 94.38 108 PRO A N 1
ATOM 881 C CA . PRO A 1 108 ? 3.992 -0.786 -4.389 1.00 94.38 108 PRO A CA 1
ATOM 882 C C . PRO A 1 108 ? 3.342 -1.951 -3.636 1.00 94.38 108 PRO A C 1
ATOM 884 O O . PRO A 1 108 ? 2.733 -1.724 -2.594 1.00 94.38 108 PRO A O 1
ATOM 887 N N . ALA A 1 109 ? 3.560 -3.193 -4.082 1.00 94.94 109 ALA A N 1
ATOM 888 C CA . ALA A 1 109 ? 3.023 -4.387 -3.430 1.00 94.94 109 ALA A CA 1
ATOM 889 C C . ALA A 1 109 ? 3.617 -4.608 -2.023 1.00 94.94 109 ALA A C 1
ATOM 891 O O . ALA A 1 109 ? 2.891 -4.897 -1.075 1.00 94.94 109 ALA A O 1
ATOM 892 N N . ILE A 1 110 ? 4.925 -4.393 -1.829 1.00 95.50 110 ILE A N 1
ATOM 893 C CA . ILE A 1 110 ? 5.542 -4.438 -0.489 1.00 95.50 110 ILE A CA 1
ATOM 894 C C . ILE A 1 110 ? 4.906 -3.392 0.431 1.00 95.50 110 ILE A C 1
ATOM 896 O O . ILE A 1 110 ? 4.576 -3.681 1.581 1.00 95.50 110 ILE A O 1
ATOM 900 N N . MET A 1 111 ? 4.722 -2.172 -0.067 1.00 95.44 111 MET A N 1
ATOM 901 C CA . MET A 1 111 ? 4.163 -1.082 0.728 1.00 95.44 111 MET A CA 1
ATOM 902 C C . MET A 1 111 ? 2.680 -1.299 1.032 1.00 95.44 111 MET A C 1
ATOM 904 O O . MET A 1 111 ? 2.250 -1.020 2.151 1.00 95.44 111 MET A O 1
ATOM 908 N N . GLY A 1 112 ? 1.924 -1.873 0.095 1.00 94.94 112 GLY A N 1
ATOM 909 C CA . GLY A 1 112 ? 0.553 -2.324 0.314 1.00 94.94 112 GLY A CA 1
ATOM 910 C C . GLY A 1 112 ? 0.457 -3.432 1.362 1.00 94.94 112 GLY A C 1
ATOM 911 O O . GLY A 1 112 ? -0.374 -3.349 2.266 1.00 94.94 112 GLY A O 1
ATOM 912 N N . PHE A 1 113 ? 1.378 -4.399 1.340 1.00 96.19 113 PHE A N 1
ATOM 913 C CA . PHE A 1 113 ? 1.460 -5.461 2.345 1.00 96.19 113 PHE A CA 1
ATOM 914 C C . PHE A 1 113 ? 1.735 -4.906 3.750 1.00 96.19 113 PHE A C 1
ATOM 916 O O . PHE A 1 113 ? 1.031 -5.240 4.705 1.00 96.19 113 PHE A O 1
ATOM 923 N N . VAL A 1 114 ? 2.718 -4.007 3.881 1.00 95.81 114 VAL A N 1
ATOM 924 C CA . VAL A 1 114 ? 3.026 -3.340 5.156 1.00 95.81 114 VAL A CA 1
ATOM 925 C C . VAL A 1 114 ? 1.831 -2.509 5.630 1.00 95.81 114 VAL A C 1
ATOM 927 O O . VAL A 1 114 ? 1.434 -2.627 6.788 1.00 95.81 114 VAL A O 1
ATOM 930 N N . ALA A 1 115 ? 1.201 -1.735 4.742 1.00 94.75 115 ALA A N 1
ATOM 931 C CA . ALA A 1 115 ? 0.011 -0.950 5.062 1.00 94.75 115 ALA A CA 1
ATOM 932 C C . ALA A 1 115 ? -1.171 -1.825 5.514 1.00 94.75 115 ALA A C 1
ATOM 934 O O . ALA A 1 115 ? -1.871 -1.463 6.461 1.00 94.75 115 ALA A O 1
ATOM 935 N N . ALA A 1 116 ? -1.375 -2.993 4.898 1.00 94.19 116 ALA A N 1
ATOM 936 C CA . ALA A 1 116 ? -2.403 -3.947 5.301 1.00 94.19 116 ALA A CA 1
ATOM 937 C C . ALA A 1 116 ? -2.140 -4.504 6.711 1.00 94.19 116 ALA A C 1
ATOM 939 O O . ALA A 1 116 ? -3.051 -4.514 7.541 1.00 94.19 116 ALA A O 1
ATOM 940 N N . ILE A 1 117 ? -0.895 -4.884 7.026 1.00 93.88 117 ILE A N 1
ATOM 941 C CA . ILE A 1 117 ? -0.512 -5.315 8.382 1.00 93.88 117 ILE A CA 1
ATOM 942 C C . ILE A 1 117 ? -0.722 -4.183 9.391 1.00 93.88 117 ILE A C 1
ATOM 944 O O . ILE A 1 117 ? -1.325 -4.395 10.444 1.00 93.88 117 ILE A O 1
ATOM 948 N N . THR A 1 118 ? -0.273 -2.966 9.082 1.00 92.75 118 THR A N 1
ATOM 949 C CA . THR A 1 118 ? -0.467 -1.813 9.969 1.00 92.75 118 THR A CA 1
ATOM 950 C C . THR A 1 118 ? -1.950 -1.515 10.184 1.00 92.75 118 THR A C 1
ATOM 952 O O . THR A 1 118 ? -2.348 -1.249 11.314 1.00 92.75 118 THR A O 1
ATOM 955 N N . SER A 1 119 ? -2.789 -1.638 9.152 1.00 91.75 119 SER A N 1
ATOM 956 C CA . SER A 1 119 ? -4.247 -1.487 9.255 1.00 91.75 119 SER A CA 1
ATOM 957 C C . SER A 1 119 ? -4.888 -2.541 10.166 1.00 91.75 119 SER A C 1
ATOM 959 O O . SER A 1 119 ? -5.790 -2.216 10.942 1.00 91.75 119 SER A O 1
ATOM 961 N N . ILE A 1 120 ? -4.402 -3.787 10.140 1.00 92.12 120 ILE A N 1
ATOM 962 C CA . ILE A 1 120 ? -4.840 -4.843 11.068 1.00 92.12 120 ILE A CA 1
ATOM 963 C C . ILE A 1 120 ? -4.518 -4.457 12.510 1.00 92.12 120 ILE A C 1
ATOM 965 O O . ILE A 1 120 ? -5.401 -4.471 13.370 1.00 92.12 120 ILE A O 1
ATOM 969 N N . VAL A 1 121 ? -3.263 -4.082 12.771 1.00 90.00 121 VAL A N 1
ATOM 970 C CA . VAL A 1 121 ? -2.811 -3.681 14.110 1.00 90.00 121 VAL A CA 1
ATOM 971 C C . VAL A 1 121 ? -3.599 -2.464 14.589 1.00 90.00 121 VAL A C 1
ATOM 973 O O . VAL A 1 121 ? -4.070 -2.436 15.724 1.00 90.00 121 VAL A O 1
ATOM 976 N N . TYR A 1 122 ? -3.795 -1.479 13.719 1.00 89.38 122 TYR A N 1
ATOM 977 C CA . TYR A 1 122 ? -4.574 -0.280 13.994 1.00 89.38 122 TYR A CA 1
ATOM 978 C C . TYR A 1 122 ? -6.018 -0.596 14.380 1.00 89.38 122 TYR A C 1
ATOM 980 O O . TYR A 1 122 ? -6.495 -0.151 15.424 1.00 89.38 122 TYR A O 1
ATOM 988 N N . TYR A 1 123 ? -6.691 -1.431 13.592 1.00 88.44 123 TYR A N 1
ATOM 989 C CA . TYR A 1 123 ? -8.055 -1.855 13.879 1.00 88.44 123 TYR A CA 1
ATOM 990 C C . TYR A 1 123 ? -8.167 -2.602 15.203 1.00 88.44 123 TYR A C 1
ATOM 992 O O . TYR A 1 123 ? -9.044 -2.297 16.009 1.00 88.44 123 TYR A O 1
ATOM 1000 N N . HIS A 1 124 ? -7.248 -3.534 15.457 1.00 86.31 124 HIS A N 1
ATOM 1001 C CA . HIS A 1 124 ? -7.220 -4.28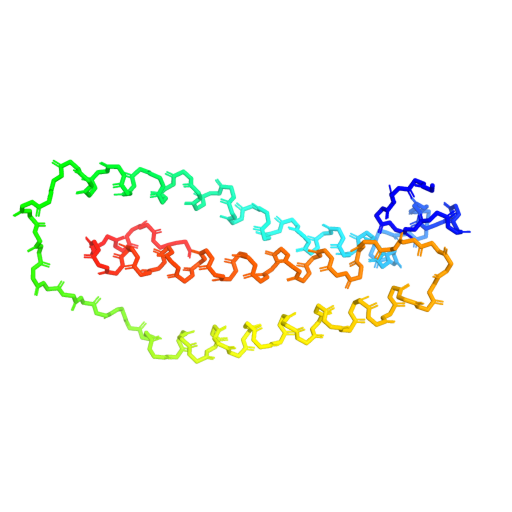2 16.706 1.00 86.31 124 HIS A CA 1
ATOM 1002 C C . HIS A 1 124 ? -7.038 -3.361 17.926 1.00 86.31 124 HIS A C 1
ATOM 1004 O O . HIS A 1 124 ? -7.714 -3.526 18.941 1.00 86.31 124 HIS A O 1
ATOM 1010 N N . ASN A 1 125 ? -6.185 -2.337 17.825 1.00 83.19 125 ASN A N 1
ATOM 1011 C CA . ASN A 1 125 ? -6.001 -1.346 18.892 1.00 83.19 125 ASN A CA 1
ATOM 1012 C C . ASN A 1 125 ? -7.256 -0.482 19.120 1.00 83.19 125 ASN A C 1
ATOM 1014 O O . ASN A 1 125 ? -7.577 -0.131 20.256 1.00 83.19 125 ASN A O 1
ATOM 1018 N N . ILE A 1 126 ? -8.000 -0.143 18.066 1.00 82.69 126 ILE A N 1
ATOM 1019 C CA . ILE A 1 126 ? -9.257 0.607 18.212 1.00 82.69 126 ILE A CA 1
ATOM 1020 C C . ILE A 1 126 ? -10.352 -0.261 18.833 1.00 82.69 126 ILE A C 1
ATOM 1022 O O . ILE A 1 126 ? -11.097 0.206 19.692 1.00 82.69 126 ILE A O 1
ATOM 1026 N N . GLU A 1 127 ? -10.445 -1.521 18.424 1.00 80.69 127 GLU A N 1
ATOM 1027 C CA . GLU A 1 127 ? -11.446 -2.457 18.933 1.00 80.69 127 GLU A CA 1
ATOM 1028 C C . GLU A 1 127 ? -11.217 -2.797 20.411 1.00 80.69 127 GLU A C 1
ATOM 1030 O O . GLU A 1 127 ? -12.160 -2.848 21.195 1.00 80.69 127 GLU A O 1
ATOM 1035 N N . THR A 1 128 ? -9.958 -2.948 20.823 1.00 77.81 128 THR A N 1
ATOM 1036 C CA . THR A 1 128 ? -9.608 -3.158 22.237 1.00 77.81 128 THR A CA 1
ATOM 1037 C C . THR A 1 128 ? -9.807 -1.899 23.085 1.00 77.81 128 THR A C 1
ATOM 1039 O O . THR A 1 128 ? -10.182 -2.000 24.252 1.00 77.81 128 THR A O 1
ATOM 1042 N N . SER A 1 129 ? -9.611 -0.705 22.516 1.00 74.56 129 SER A N 1
ATOM 1043 C CA . SER A 1 129 ? -9.833 0.568 23.219 1.00 74.56 129 SER A CA 1
ATOM 1044 C C . SER A 1 129 ? -11.282 1.077 23.171 1.00 74.56 129 SER A C 1
ATOM 1046 O O . SER A 1 129 ? -11.614 1.990 23.922 1.00 74.56 129 SER A O 1
ATOM 1048 N N . ASN A 1 130 ? -12.157 0.482 22.350 1.00 71.94 130 ASN A N 1
ATOM 1049 C CA . ASN A 1 130 ? -13.560 0.877 22.153 1.00 71.94 130 ASN A CA 1
ATOM 1050 C C . ASN A 1 130 ? -13.759 2.359 21.737 1.00 71.94 130 ASN A C 1
ATOM 1052 O O . ASN A 1 130 ? -14.725 3.003 22.151 1.00 71.94 130 ASN A O 1
ATOM 1056 N N . PHE A 1 131 ? -12.881 2.915 20.890 1.00 73.94 131 PHE A N 1
ATOM 1057 C CA . PHE A 1 131 ? -12.984 4.298 20.379 1.00 73.94 131 PHE A CA 1
ATOM 1058 C C . PHE A 1 131 ? -13.346 4.361 18.876 1.00 73.94 131 PHE A C 1
ATOM 1060 O O . PHE A 1 131 ? -12.489 4.653 18.041 1.00 73.94 131 PHE A O 1
ATOM 1067 N N . PRO A 1 132 ? -14.624 4.165 18.486 1.00 71.50 132 PRO A N 1
ATOM 1068 C CA . PRO A 1 132 ? -15.032 4.071 17.076 1.00 71.50 132 PRO A CA 1
ATOM 1069 C C . PRO A 1 132 ? -14.814 5.346 16.253 1.00 71.50 132 PRO A C 1
ATOM 1071 O O . PRO A 1 132 ? -14.697 5.268 15.037 1.00 71.50 132 PRO A O 1
ATOM 1074 N N . LYS A 1 133 ? -14.727 6.523 16.890 1.00 73.44 133 LYS A N 1
ATOM 1075 C CA . LYS A 1 133 ? -14.482 7.806 16.198 1.00 73.44 133 LYS A CA 1
ATOM 1076 C C . LYS A 1 133 ? -13.103 7.896 15.534 1.00 73.44 133 LYS A C 1
ATOM 1078 O O . LYS A 1 133 ? -12.857 8.843 14.798 1.00 73.44 133 LYS A O 1
ATOM 1083 N N . LEU A 1 134 ? -12.214 6.951 15.836 1.00 73.56 134 LEU A N 1
ATOM 1084 C CA . LEU A 1 134 ? -10.876 6.865 15.271 1.00 73.56 134 LEU A CA 1
ATOM 1085 C C . LEU A 1 134 ? -10.804 5.892 14.084 1.00 73.56 134 LEU A C 1
ATOM 1087 O O . LEU A 1 134 ? -9.742 5.755 13.504 1.00 73.56 134 LEU A O 1
ATOM 1091 N N . LEU A 1 135 ? -11.888 5.194 13.722 1.00 69.56 135 LEU A N 1
ATOM 1092 C CA . LEU A 1 135 ? -11.901 4.365 12.514 1.00 69.56 135 LEU A CA 1
ATOM 1093 C C . LEU A 1 135 ? -11.851 5.275 11.276 1.00 69.56 135 LEU A C 1
ATOM 1095 O O . LEU A 1 135 ? -12.794 6.026 11.030 1.00 69.56 135 LEU A O 1
ATOM 1099 N N . LEU A 1 136 ? -10.732 5.209 10.548 1.00 60.06 136 LEU A N 1
ATOM 1100 C CA . LEU A 1 136 ? -10.537 5.776 9.208 1.00 60.06 136 LEU A CA 1
ATOM 1101 C C . LEU A 1 136 ? -11.111 4.850 8.133 1.00 60.06 136 LEU A C 1
ATOM 1103 O O . LEU A 1 136 ? -10.938 3.615 8.275 1.00 60.06 136 LEU A O 1
#

InterPro domains:
  IPR000388 ATP-binding cassette sub-family C member 8/9 [PR01092] (24-51)
  IPR000388 ATP-binding cassette sub-family C member 8/9 [PR01092] (64-78)
  IPR000388 ATP-binding cassette sub-family C member 8/9 [PR01092] (121-135)

Organism: Naja naja (NCBI:txid35670)

Sequence (136 aa):
MKIAFCGNDNISAYNMSDGLVRNVCFLDALNLVPHVFLLFITFPILFIGWGSQSSKVQIHHNTWLHFPGHNLRWILTFTLLFVHVCEICEGFVSDSRWPTRHLHLFLPAIMGFVAAITSIVYYHNIETSNFPKLLL